Protein AF-A0A0C1NRI8-F1 (afdb_monomer)

Solvent-accessible surface area (backbone atoms only — not comparable to full-atom values): 4999 Å² total; per-residue (Å²): 98,43,70,59,13,49,51,48,20,52,52,23,40,53,51,16,51,50,44,52,50,49,36,69,77,65,33,61,82,73,25,64,84,52,54,47,58,52,48,20,53,47,31,36,51,53,9,53,49,35,34,51,51,11,54,49,49,48,53,51,51,52,52,52,58,61,72,61,70,65,74,94,70,81,87,88,78,81,86,78,82,78,78,77,75,81,83,134

Structure (mmCIF, N/CA/C/O backbone):
data_AF-A0A0C1NRI8-F1
#
_entry.id   AF-A0A0C1NRI8-F1
#
loop_
_atom_site.group_PDB
_atom_site.id
_atom_site.type_symbol
_atom_site.label_atom_id
_atom_site.label_alt_id
_atom_site.label_comp_id
_atom_site.label_asym_id
_atom_site.label_entity_id
_atom_site.label_seq_id
_atom_site.pdbx_PDB_ins_code
_atom_site.Cartn_x
_atom_site.Cartn_y
_atom_site.Cartn_z
_atom_site.occupancy
_atom_site.B_iso_or_equiv
_atom_site.auth_seq_id
_atom_site.auth_comp_id
_atom_site.auth_asym_id
_atom_site.auth_atom_id
_atom_site.pdbx_PDB_model_num
ATOM 1 N N . ILE A 1 1 ? -8.577 3.517 8.579 1.00 75.88 1 ILE A N 1
ATOM 2 C CA . ILE A 1 1 ? -7.570 2.479 8.235 1.00 75.88 1 ILE A CA 1
ATOM 3 C C . ILE A 1 1 ? -7.808 1.964 6.814 1.00 75.88 1 ILE A C 1
ATOM 5 O O . ILE A 1 1 ? -6.894 2.050 6.006 1.00 75.88 1 ILE A O 1
ATOM 9 N N . MET A 1 2 ? -9.044 1.583 6.465 1.00 80.00 2 MET A N 1
ATOM 10 C CA . MET A 1 2 ? -9.439 1.167 5.108 1.00 80.00 2 MET A CA 1
ATOM 11 C C . MET A 1 2 ? -9.035 2.157 3.998 1.00 80.00 2 MET A C 1
ATOM 13 O O . MET A 1 2 ? -8.351 1.767 3.058 1.00 80.00 2 MET A O 1
ATOM 17 N N . TYR A 1 3 ? -9.361 3.450 4.138 1.00 81.31 3 TYR A N 1
ATOM 18 C CA . TYR A 1 3 ? -9.000 4.472 3.140 1.00 81.31 3 TYR A CA 1
ATOM 19 C C . TYR A 1 3 ? -7.486 4.578 2.892 1.00 81.31 3 TYR A C 1
ATOM 21 O O . TYR A 1 3 ? -7.059 4.787 1.760 1.00 81.31 3 TYR A O 1
ATOM 29 N N . GLY A 1 4 ? -6.670 4.374 3.933 1.00 87.19 4 GLY A N 1
ATOM 30 C CA . GLY A 1 4 ? -5.210 4.357 3.810 1.00 87.19 4 GLY A CA 1
ATOM 31 C C . GLY A 1 4 ? -4.702 3.122 3.064 1.00 87.19 4 GLY A C 1
ATOM 32 O O . GLY A 1 4 ? -3.83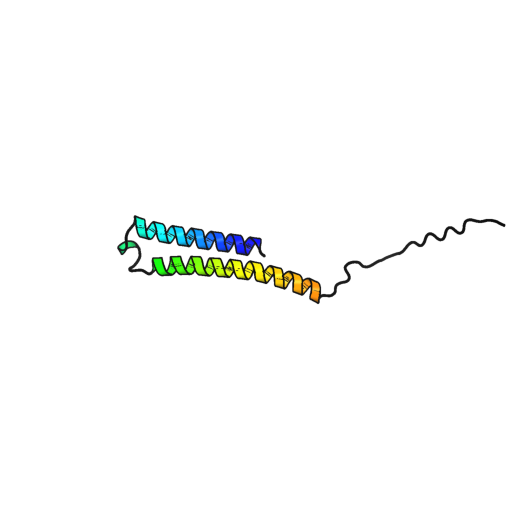8 3.247 2.203 1.00 87.19 4 GLY A O 1
ATOM 33 N N . GLY A 1 5 ? -5.278 1.945 3.336 1.00 86.50 5 GLY A N 1
ATOM 34 C CA . GLY A 1 5 ? -4.950 0.708 2.616 1.00 86.50 5 GLY A CA 1
ATOM 35 C C . GLY A 1 5 ? -5.326 0.763 1.132 1.00 86.50 5 GLY A C 1
ATOM 36 O O . GLY A 1 5 ? -4.531 0.366 0.284 1.00 86.50 5 GLY A O 1
ATOM 37 N N . ILE A 1 6 ? -6.494 1.326 0.803 1.00 87.88 6 ILE A N 1
ATOM 38 C CA . ILE A 1 6 ? -6.941 1.526 -0.587 1.00 87.88 6 ILE A CA 1
ATOM 39 C C . ILE A 1 6 ? -6.009 2.494 -1.323 1.00 87.88 6 ILE A C 1
ATOM 41 O O . ILE A 1 6 ? -5.567 2.188 -2.429 1.00 87.88 6 ILE A O 1
ATOM 45 N N . LEU A 1 7 ? -5.666 3.628 -0.704 1.00 91.31 7 LEU A N 1
ATOM 46 C CA . LEU A 1 7 ? -4.754 4.608 -1.296 1.00 91.31 7 LEU A CA 1
ATOM 47 C C . LEU A 1 7 ? -3.365 4.003 -1.563 1.00 91.31 7 LEU A C 1
ATOM 49 O O . LEU A 1 7 ? -2.828 4.163 -2.658 1.00 91.31 7 LEU A O 1
ATOM 53 N N . MET A 1 8 ? -2.807 3.259 -0.602 1.00 86.56 8 MET A N 1
ATOM 54 C CA . MET A 1 8 ? -1.507 2.592 -0.760 1.00 86.56 8 MET A CA 1
ATOM 55 C C . MET A 1 8 ? -1.537 1.488 -1.822 1.00 86.56 8 MET A C 1
ATOM 57 O O . MET A 1 8 ? -0.602 1.378 -2.616 1.00 86.56 8 MET A O 1
ATOM 61 N N . SER A 1 9 ? -2.621 0.709 -1.896 1.00 87.50 9 SER A N 1
ATOM 62 C CA . SER A 1 9 ? -2.800 -0.290 -2.953 1.00 87.50 9 SER A CA 1
ATOM 63 C C . SER A 1 9 ? -2.867 0.350 -4.338 1.00 87.50 9 SER A C 1
ATOM 65 O O . SER A 1 9 ? -2.253 -0.154 -5.276 1.00 87.50 9 SER A O 1
ATOM 67 N N . PHE A 1 10 ? -3.595 1.462 -4.471 1.00 91.06 10 PHE A N 1
ATOM 68 C CA . PHE A 1 10 ? -3.719 2.186 -5.732 1.00 91.06 10 PHE A CA 1
ATOM 69 C C . PHE A 1 10 ? -2.367 2.746 -6.195 1.00 91.06 10 PHE A C 1
ATOM 71 O O . PHE A 1 10 ? -1.971 2.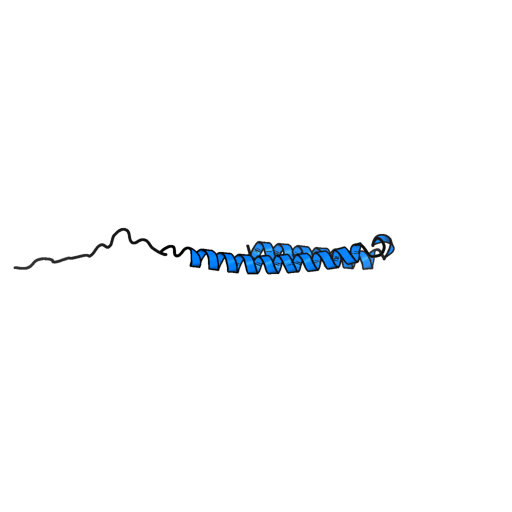536 -7.340 1.00 91.06 10 PHE A O 1
ATOM 78 N N . LEU A 1 11 ? -1.613 3.371 -5.285 1.00 90.31 11 LEU A N 1
ATOM 79 C CA . LEU A 1 11 ? -0.267 3.879 -5.567 1.00 90.31 11 LEU A CA 1
ATOM 80 C C . LEU A 1 11 ? 0.699 2.761 -5.990 1.00 90.31 11 LEU A C 1
ATOM 82 O O . LEU A 1 11 ? 1.432 2.932 -6.964 1.00 90.31 11 LEU A O 1
ATOM 86 N N . GLY A 1 12 ? 0.673 1.607 -5.312 1.00 87.38 12 GLY A N 1
ATOM 87 C CA . GLY A 1 12 ? 1.514 0.454 -5.653 1.00 87.38 12 GLY A CA 1
ATOM 88 C C . GLY A 1 12 ? 1.228 -0.105 -7.050 1.00 87.38 12 GLY A C 1
ATOM 89 O O . GLY A 1 12 ? 2.156 -0.364 -7.817 1.00 87.38 12 GLY A O 1
ATOM 90 N N . VAL A 1 13 ? -0.051 -0.219 -7.423 1.00 87.94 13 VAL A N 1
ATOM 91 C CA . VAL A 1 13 ? -0.458 -0.666 -8.765 1.00 87.94 13 VAL A CA 1
ATOM 92 C C . VAL A 1 13 ? -0.071 0.358 -9.834 1.00 87.94 13 VAL A C 1
ATOM 94 O O . VAL A 1 13 ? 0.525 -0.020 -10.842 1.00 87.94 13 VAL A O 1
ATOM 97 N N . CYS A 1 14 ? -0.334 1.651 -9.615 1.00 91.75 14 CYS A N 1
ATOM 98 C CA . CYS A 1 14 ? 0.079 2.707 -10.544 1.00 91.75 14 CYS A CA 1
ATOM 99 C C . CYS A 1 14 ? 1.596 2.713 -10.768 1.00 91.75 14 CYS A C 1
ATOM 101 O O . CYS A 1 14 ? 2.047 2.822 -11.909 1.00 91.75 14 CYS A O 1
ATOM 103 N N . PHE A 1 15 ? 2.385 2.550 -9.705 1.00 86.31 15 PHE A N 1
ATOM 104 C CA . PHE A 1 15 ? 3.840 2.511 -9.805 1.00 86.31 15 PHE A CA 1
ATOM 105 C C . PHE A 1 15 ? 4.338 1.253 -10.533 1.00 86.31 15 PHE A C 1
ATOM 107 O O . PHE A 1 15 ? 5.213 1.345 -11.393 1.00 86.31 15 PHE A O 1
ATOM 114 N N . GLY A 1 16 ? 3.735 0.088 -10.271 1.00 84.56 16 GLY A N 1
ATOM 115 C CA . GLY A 1 16 ? 4.026 -1.148 -11.002 1.00 84.56 16 GLY A CA 1
ATOM 116 C C . GLY A 1 16 ? 3.721 -1.045 -12.503 1.00 84.56 16 GLY A C 1
ATOM 117 O O . GLY A 1 16 ? 4.537 -1.458 -13.327 1.00 84.56 16 GLY A O 1
ATOM 118 N N . ILE A 1 17 ? 2.591 -0.429 -12.872 1.00 85.69 17 ILE A N 1
ATOM 119 C CA . ILE A 1 17 ? 2.231 -0.161 -14.275 1.00 85.69 17 ILE A CA 1
ATOM 120 C C . ILE A 1 17 ? 3.225 0.816 -14.907 1.00 85.69 17 ILE A C 1
ATOM 122 O O . ILE A 1 17 ? 3.695 0.572 -16.017 1.00 85.69 17 ILE A O 1
ATOM 126 N N . PHE A 1 18 ? 3.593 1.888 -14.204 1.00 86.44 18 PHE A N 1
ATOM 127 C CA . PHE A 1 18 ? 4.590 2.846 -14.678 1.00 86.44 18 PHE A CA 1
ATOM 128 C C . PHE A 1 18 ? 5.931 2.163 -14.992 1.00 86.44 18 PHE A C 1
ATOM 130 O O . PHE A 1 18 ? 6.478 2.351 -16.077 1.00 86.44 18 PHE A O 1
ATOM 137 N N . LEU A 1 19 ? 6.418 1.303 -14.094 1.00 81.62 19 LEU A N 1
ATOM 138 C CA . LEU A 1 19 ? 7.627 0.497 -14.294 1.00 81.62 19 LEU A CA 1
ATOM 139 C C . LEU A 1 19 ? 7.512 -0.455 -15.496 1.00 81.62 19 LEU A C 1
ATOM 141 O O . LEU A 1 19 ? 8.465 -0.603 -16.265 1.00 81.62 19 LEU A O 1
ATOM 145 N N . ALA A 1 20 ? 6.349 -1.082 -15.688 1.00 81.50 20 ALA A N 1
ATOM 146 C CA . ALA A 1 20 ? 6.098 -1.969 -16.822 1.00 81.50 20 ALA A CA 1
ATOM 147 C C . ALA A 1 20 ? 6.092 -1.212 -18.163 1.00 81.50 20 ALA A C 1
ATOM 149 O O . ALA A 1 20 ? 6.712 -1.661 -19.128 1.00 81.50 20 ALA A O 1
ATOM 150 N N . VAL A 1 21 ? 5.452 -0.041 -18.217 1.00 84.19 21 VAL A N 1
ATOM 151 C CA . VAL A 1 21 ? 5.427 0.819 -19.411 1.00 84.19 21 VAL A CA 1
ATOM 152 C C . VAL A 1 21 ? 6.817 1.383 -19.704 1.00 84.19 21 VAL A C 1
ATOM 154 O O . VAL A 1 21 ? 7.264 1.335 -20.849 1.00 84.19 21 VAL A O 1
ATOM 157 N N . ALA A 1 22 ? 7.542 1.841 -18.680 1.00 79.50 22 ALA A N 1
ATO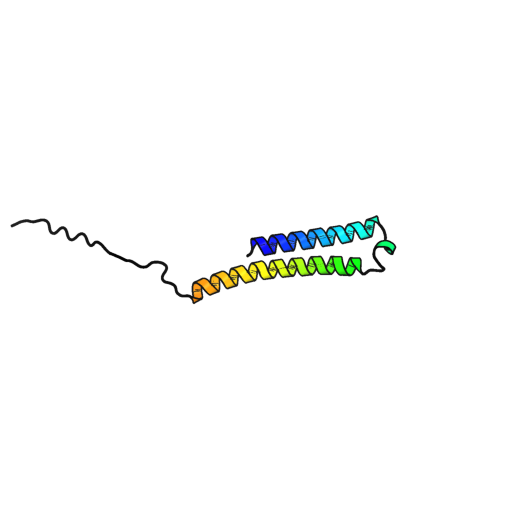M 158 C CA . ALA A 1 22 ? 8.911 2.330 -18.826 1.00 79.50 22 ALA A CA 1
ATOM 159 C C . ALA A 1 2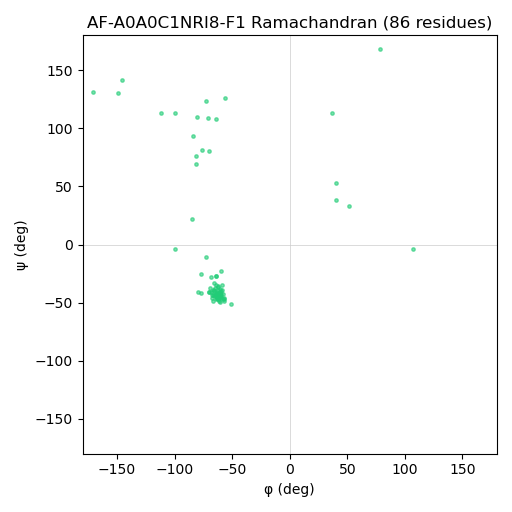2 ? 9.843 1.247 -19.395 1.00 79.50 22 ALA A C 1
ATOM 161 O O . ALA A 1 22 ? 10.653 1.532 -20.277 1.00 79.50 22 ALA A O 1
ATOM 162 N N . ARG A 1 23 ? 9.681 -0.017 -18.976 1.00 75.94 23 ARG A N 1
ATOM 163 C CA . ARG A 1 23 ? 10.409 -1.148 -19.572 1.00 75.94 23 ARG A CA 1
ATOM 164 C C . ARG A 1 23 ? 10.115 -1.316 -21.064 1.00 75.94 23 ARG A C 1
ATOM 166 O O . ARG A 1 23 ? 11.041 -1.588 -21.825 1.00 75.94 23 ARG A O 1
ATOM 173 N N . LEU A 1 24 ? 8.851 -1.210 -21.474 1.00 77.00 24 LEU A N 1
ATOM 174 C CA . LEU A 1 24 ? 8.458 -1.376 -22.878 1.00 77.00 24 LEU A CA 1
ATOM 175 C C . LEU A 1 24 ? 8.956 -0.215 -23.751 1.00 77.00 24 LEU A C 1
ATOM 177 O O . LEU A 1 24 ? 9.381 -0.452 -24.877 1.00 77.00 24 LEU A O 1
ATOM 181 N N . ALA A 1 25 ? 8.951 1.014 -23.226 1.00 80.62 25 ALA A N 1
ATOM 182 C CA . ALA A 1 25 ? 9.364 2.210 -23.960 1.00 80.62 25 ALA A CA 1
ATOM 183 C C . ALA A 1 25 ? 10.893 2.363 -24.090 1.00 80.62 25 ALA A C 1
ATOM 185 O O . ALA A 1 25 ? 11.377 2.726 -25.159 1.00 80.62 25 ALA A O 1
ATOM 186 N N . TYR A 1 26 ? 11.662 2.079 -23.030 1.00 74.56 26 TYR A N 1
ATOM 187 C CA . TYR A 1 26 ? 13.122 2.290 -23.003 1.00 74.56 26 TYR A CA 1
ATOM 188 C C . TYR A 1 26 ? 13.951 1.014 -23.252 1.00 74.56 26 TYR A C 1
ATOM 190 O O . TYR A 1 26 ? 15.176 1.077 -23.377 1.00 74.56 26 TYR A O 1
ATOM 198 N N . GLY A 1 27 ? 13.299 -0.146 -23.378 1.00 66.25 27 GLY A N 1
ATOM 199 C CA . GLY A 1 27 ? 13.933 -1.420 -23.723 1.00 66.25 27 GLY A CA 1
ATOM 200 C C . GLY A 1 27 ? 14.675 -2.112 -22.568 1.00 66.25 27 GLY A C 1
ATOM 201 O O . GLY A 1 27 ? 14.923 -1.553 -21.500 1.00 66.25 27 GLY A O 1
ATOM 202 N N . ALA A 1 28 ? 15.056 -3.376 -22.789 1.00 63.00 28 ALA A N 1
ATOM 203 C CA . ALA A 1 28 ? 15.585 -4.267 -21.746 1.00 63.00 28 ALA A CA 1
ATOM 204 C C . ALA A 1 28 ? 16.925 -3.815 -21.127 1.00 63.00 28 ALA A C 1
ATOM 206 O O . ALA A 1 28 ? 17.170 -4.091 -19.957 1.00 63.00 28 ALA A O 1
ATOM 207 N N . ARG A 1 29 ? 17.755 -3.069 -21.875 1.00 60.38 29 ARG A N 1
ATOM 208 C CA . ARG A 1 29 ? 19.047 -2.539 -21.392 1.00 60.38 29 ARG A CA 1
ATOM 209 C C . ARG A 1 29 ? 18.883 -1.504 -20.278 1.00 60.38 29 ARG A C 1
ATOM 211 O O . ARG A 1 29 ? 19.714 -1.427 -19.384 1.00 60.38 29 ARG A O 1
ATOM 218 N N . TRP A 1 30 ? 17.799 -0.730 -20.324 1.00 61.62 30 TRP A N 1
ATOM 219 C CA . TRP A 1 30 ? 17.436 0.216 -19.268 1.00 61.62 30 TRP A CA 1
ATOM 220 C C . TRP A 1 30 ? 16.826 -0.500 -18.056 1.00 61.62 30 TRP A C 1
ATOM 222 O O . TRP A 1 30 ? 16.932 -0.038 -16.925 1.00 61.62 30 TRP A O 1
ATOM 232 N N . ALA A 1 31 ? 16.233 -1.674 -18.284 1.00 60.72 31 ALA A N 1
ATOM 233 C CA . ALA A 1 31 ? 15.567 -2.480 -17.272 1.00 60.72 31 ALA A CA 1
ATOM 234 C C . ALA A 1 31 ? 16.513 -3.402 -16.469 1.00 60.72 31 ALA A C 1
ATOM 236 O O . ALA A 1 31 ? 16.020 -4.365 -15.868 1.00 60.72 31 ALA A O 1
ATOM 237 N N . ALA A 1 32 ? 17.817 -3.087 -16.421 1.00 67.12 32 ALA A N 1
ATOM 238 C CA . ALA A 1 32 ? 18.841 -3.777 -15.626 1.00 67.12 32 ALA A CA 1
AT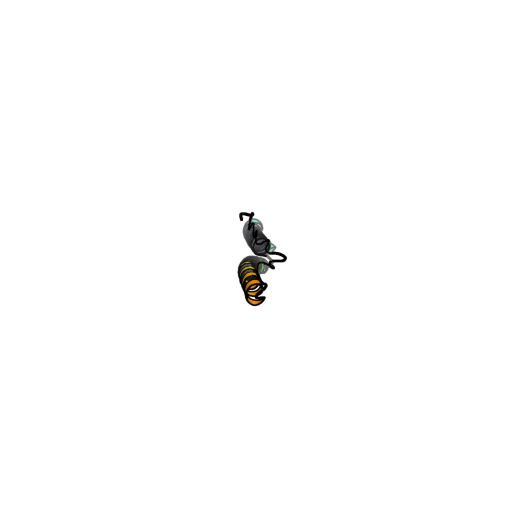OM 239 C C . ALA A 1 32 ? 18.661 -5.308 -15.635 1.00 67.12 32 ALA A C 1
ATOM 241 O O . ALA A 1 32 ? 18.482 -5.929 -14.589 1.00 67.12 32 ALA A O 1
ATOM 242 N N . ASP A 1 33 ? 18.565 -5.885 -16.838 1.00 71.19 33 ASP A N 1
ATOM 243 C CA . ASP A 1 33 ? 18.424 -7.328 -17.080 1.00 71.19 33 ASP A CA 1
ATOM 244 C C . ASP A 1 33 ? 17.298 -8.033 -16.296 1.00 71.19 33 ASP A C 1
ATOM 246 O O . ASP A 1 33 ? 17.384 -9.209 -15.957 1.00 71.19 33 ASP A O 1
ATOM 250 N N . GLY A 1 34 ? 16.184 -7.339 -16.035 1.00 68.81 34 GLY A N 1
ATOM 251 C CA . GLY A 1 34 ? 14.987 -7.950 -15.443 1.00 68.81 34 GLY A CA 1
ATOM 252 C C . GLY A 1 34 ? 14.712 -7.583 -13.986 1.00 68.81 34 GLY A C 1
ATOM 253 O O . GLY A 1 34 ? 13.639 -7.915 -13.472 1.00 68.81 34 GLY A O 1
ATOM 254 N N . ILE A 1 35 ? 15.590 -6.817 -13.342 1.00 77.62 35 ILE A N 1
ATOM 255 C CA . ILE A 1 35 ? 15.383 -6.333 -11.970 1.00 77.62 35 ILE A CA 1
ATOM 256 C C . ILE A 1 35 ? 14.126 -5.450 -11.881 1.00 77.62 35 ILE A C 1
ATOM 258 O O . ILE A 1 35 ? 13.302 -5.618 -10.983 1.00 77.62 35 ILE A O 1
ATOM 262 N N . PHE A 1 36 ? 13.895 -4.573 -12.862 1.00 78.00 36 PHE A N 1
ATOM 263 C CA . PHE A 1 36 ? 12.718 -3.694 -12.858 1.00 78.00 36 PHE A CA 1
ATOM 264 C C . PHE A 1 36 ? 11.389 -4.435 -13.067 1.00 78.00 36 PHE A C 1
ATOM 266 O O . PHE A 1 36 ? 10.366 -4.002 -12.543 1.00 78.00 36 PHE A O 1
ATOM 273 N N . THR A 1 37 ? 11.380 -5.577 -13.769 1.00 78.62 37 THR A N 1
ATOM 274 C CA . THR A 1 37 ? 10.184 -6.446 -13.817 1.00 78.62 37 THR A CA 1
ATOM 275 C C . THR A 1 37 ? 9.881 -7.056 -12.462 1.00 78.62 37 THR A C 1
ATOM 277 O O . THR A 1 37 ? 8.717 -7.143 -12.083 1.00 78.62 37 THR A O 1
ATOM 280 N N . LEU A 1 38 ? 10.923 -7.446 -11.727 1.00 84.44 38 LEU A N 1
ATOM 281 C CA . LEU A 1 38 ? 10.777 -8.010 -10.394 1.00 84.44 38 LEU A CA 1
ATOM 282 C C . LEU A 1 38 ? 10.188 -6.968 -9.437 1.00 84.44 38 LEU A C 1
ATOM 284 O O . LEU A 1 38 ? 9.239 -7.265 -8.719 1.00 84.44 38 LEU A O 1
ATOM 288 N N . PHE A 1 39 ? 10.669 -5.722 -9.514 1.00 83.19 39 PHE A N 1
ATOM 289 C CA . PHE A 1 39 ? 10.085 -4.603 -8.776 1.00 83.19 39 PHE A CA 1
ATOM 290 C C . PHE A 1 39 ? 8.643 -4.311 -9.186 1.00 83.19 39 PHE A C 1
ATOM 292 O O . PHE A 1 39 ? 7.812 -4.114 -8.307 1.00 83.19 39 PHE A O 1
ATOM 299 N N . ALA A 1 40 ? 8.309 -4.324 -10.479 1.00 83.69 40 ALA A N 1
ATOM 300 C CA . ALA A 1 40 ? 6.934 -4.098 -10.927 1.00 83.69 40 ALA A CA 1
ATOM 301 C C . ALA A 1 40 ? 5.959 -5.118 -10.309 1.00 83.69 40 ALA A C 1
ATOM 303 O O . ALA A 1 40 ? 4.929 -4.733 -9.756 1.00 83.69 40 ALA A O 1
ATOM 304 N N . VAL A 1 41 ? 6.318 -6.407 -10.331 1.00 86.31 41 VAL A N 1
ATOM 305 C CA . VAL A 1 41 ? 5.530 -7.474 -9.692 1.00 86.31 41 VAL A CA 1
ATOM 306 C C . VAL A 1 41 ? 5.481 -7.286 -8.174 1.00 86.31 41 VAL A C 1
ATOM 308 O O . VAL A 1 41 ? 4.411 -7.397 -7.578 1.00 86.31 41 VAL A O 1
ATOM 311 N N . LEU A 1 42 ? 6.612 -6.950 -7.550 1.00 90.25 42 LEU A N 1
ATOM 312 C CA . LEU A 1 42 ? 6.706 -6.723 -6.110 1.00 90.25 42 LEU A CA 1
ATOM 313 C C . LEU A 1 42 ? 5.799 -5.573 -5.658 1.00 90.25 42 LEU A C 1
ATOM 315 O O . LEU A 1 42 ? 5.067 -5.735 -4.690 1.00 90.25 42 LEU A O 1
ATOM 319 N N . PHE A 1 43 ? 5.781 -4.443 -6.367 1.00 87.50 43 PHE A N 1
ATOM 320 C CA . PHE A 1 43 ? 4.926 -3.300 -6.029 1.00 87.50 43 PHE A CA 1
ATOM 321 C C . PHE A 1 43 ? 3.435 -3.614 -6.165 1.00 87.50 43 PHE A C 1
ATOM 323 O O . PHE A 1 43 ? 2.647 -3.200 -5.314 1.00 87.50 43 PHE A O 1
ATOM 330 N N . VAL A 1 44 ? 3.047 -4.396 -7.176 1.00 85.44 44 VAL A N 1
ATOM 331 C CA . VAL A 1 44 ? 1.667 -4.889 -7.305 1.00 85.44 44 VAL A CA 1
ATOM 332 C C . VAL A 1 44 ? 1.309 -5.803 -6.129 1.00 85.44 44 VAL A C 1
ATOM 334 O O . VAL A 1 44 ? 0.242 -5.655 -5.532 1.00 85.44 44 VAL A O 1
ATOM 337 N N . PHE A 1 45 ? 2.213 -6.709 -5.749 1.00 91.19 45 PHE A N 1
ATOM 338 C CA . PHE A 1 45 ? 1.997 -7.641 -4.641 1.00 91.19 45 PHE A CA 1
ATOM 339 C C . PHE A 1 45 ? 1.905 -6.926 -3.285 1.00 91.19 45 PHE A C 1
ATOM 341 O O . PHE A 1 45 ? 1.000 -7.189 -2.495 1.00 91.19 45 PHE A O 1
ATOM 348 N N . VAL A 1 46 ? 2.794 -5.962 -3.040 1.00 91.88 46 VAL A N 1
ATOM 349 C CA . VAL A 1 46 ? 2.783 -5.106 -1.846 1.00 91.88 46 VAL A CA 1
ATOM 350 C C . VAL A 1 46 ? 1.510 -4.260 -1.796 1.00 91.88 46 VAL A C 1
ATOM 352 O O . VAL A 1 46 ? 0.896 -4.141 -0.737 1.00 91.88 46 VAL A O 1
ATOM 355 N N . GLY A 1 47 ? 1.055 -3.726 -2.934 1.00 88.88 47 GLY A N 1
ATOM 356 C CA . GLY A 1 47 ? -0.222 -3.018 -3.020 1.00 88.88 47 GLY A CA 1
ATOM 357 C C . GLY A 1 47 ? -1.396 -3.894 -2.571 1.00 88.88 47 GLY A C 1
ATOM 358 O O . GLY A 1 47 ? -2.169 -3.499 -1.697 1.00 88.88 47 GLY A O 1
ATOM 359 N N . MET A 1 48 ? -1.470 -5.126 -3.083 1.00 89.50 48 MET A N 1
ATOM 360 C CA . MET A 1 48 ? -2.487 -6.105 -2.685 1.00 89.50 48 MET A CA 1
ATOM 361 C C . MET A 1 48 ? -2.417 -6.460 -1.188 1.00 89.50 48 MET A C 1
ATOM 363 O O . MET A 1 48 ? -3.455 -6.584 -0.536 1.00 89.50 48 MET A O 1
ATOM 367 N N . GLN A 1 49 ? -1.218 -6.575 -0.610 1.00 92.00 49 GLN A N 1
ATOM 368 C CA . GLN A 1 49 ? -1.047 -6.800 0.830 1.00 92.00 49 GLN A CA 1
ATOM 369 C C . GLN A 1 49 ? -1.561 -5.623 1.667 1.00 92.00 49 GLN A C 1
ATOM 371 O O . GLN A 1 49 ? -2.256 -5.840 2.660 1.00 92.00 49 GLN A O 1
ATOM 376 N N . PHE A 1 50 ? -1.285 -4.378 1.267 1.00 89.62 50 PHE A N 1
ATOM 377 C CA . PHE A 1 50 ? -1.814 -3.199 1.960 1.00 89.62 50 PHE A CA 1
ATOM 378 C C . PHE A 1 50 ? -3.338 -3.102 1.879 1.00 89.62 50 PHE A C 1
ATOM 380 O O . PHE A 1 50 ? -3.974 -2.700 2.857 1.00 89.62 50 PHE A O 1
ATOM 387 N N . PHE A 1 51 ? -3.934 -3.519 0.761 1.00 88.81 51 PHE A N 1
ATOM 388 C CA . PHE A 1 51 ? -5.384 -3.649 0.655 1.00 88.81 51 PHE A CA 1
ATOM 389 C C . PHE A 1 51 ? -5.932 -4.659 1.675 1.00 88.81 51 PHE A C 1
ATOM 391 O O . PHE A 1 51 ? -6.829 -4.325 2.452 1.00 88.81 51 PHE A O 1
ATOM 398 N N . ALA A 1 52 ? -5.342 -5.857 1.742 1.00 92.31 52 ALA A N 1
ATOM 399 C CA . ALA A 1 52 ? -5.737 -6.889 2.700 1.00 92.31 52 ALA A CA 1
ATOM 400 C C . ALA A 1 52 ? -5.590 -6.418 4.160 1.00 92.31 52 ALA A C 1
ATOM 402 O O . ALA A 1 52 ? -6.509 -6.589 4.961 1.00 92.31 52 ALA A O 1
ATOM 403 N N . LEU A 1 53 ? -4.480 -5.753 4.498 1.00 91.69 53 LEU A N 1
ATOM 404 C CA . LEU A 1 53 ? -4.262 -5.160 5.823 1.00 91.69 53 LEU A CA 1
ATOM 405 C C . LEU A 1 53 ? -5.287 -4.067 6.149 1.00 91.69 53 LEU A C 1
ATOM 407 O O . LEU A 1 53 ? -5.732 -3.969 7.291 1.00 91.69 53 LEU A O 1
ATOM 411 N N . GLY A 1 54 ? -5.695 -3.268 5.160 1.00 90.31 54 GLY A N 1
ATOM 412 C CA . GLY A 1 54 ? -6.740 -2.258 5.317 1.00 90.31 54 GLY A CA 1
ATOM 413 C C . GLY A 1 54 ? -8.079 -2.863 5.741 1.00 90.31 54 GLY A C 1
ATOM 414 O O . GLY A 1 54 ? -8.698 -2.366 6.684 1.00 90.31 54 GLY A O 1
ATOM 415 N N . VAL A 1 55 ? -8.486 -3.957 5.088 1.00 91.69 55 VAL A N 1
ATOM 416 C CA . VAL A 1 55 ? -9.717 -4.700 5.412 1.00 91.69 55 VAL A CA 1
ATOM 417 C C . VAL A 1 55 ? -9.607 -5.366 6.785 1.00 91.69 55 VAL A C 1
ATOM 419 O O . VAL A 1 55 ? -10.490 -5.199 7.626 1.00 91.69 55 VAL A O 1
ATOM 422 N N . ILE A 1 56 ? -8.501 -6.069 7.050 1.00 94.69 56 ILE A N 1
ATOM 423 C CA . ILE A 1 56 ? -8.262 -6.737 8.338 1.00 94.69 56 ILE A CA 1
ATOM 424 C C . ILE A 1 56 ? -8.272 -5.720 9.486 1.00 94.69 56 ILE A C 1
ATOM 426 O O . ILE A 1 56 ? -8.886 -5.971 10.519 1.00 94.69 56 ILE A O 1
ATOM 430 N N . GLY A 1 57 ? -7.652 -4.551 9.310 1.00 91.50 57 GLY A N 1
ATOM 431 C CA . GLY A 1 57 ? -7.617 -3.502 10.328 1.00 91.50 57 GLY A CA 1
ATOM 432 C C . GLY A 1 57 ? -9.002 -2.962 10.692 1.00 91.50 57 GLY A C 1
ATOM 433 O O . GLY A 1 57 ? -9.261 -2.666 11.857 1.00 91.50 57 GLY A O 1
ATOM 434 N N . GLU A 1 58 ? -9.919 -2.869 9.728 1.00 89.94 58 GLU A N 1
ATOM 435 C CA . GLU A 1 58 ? -11.307 -2.477 9.992 1.00 89.94 58 GLU A CA 1
ATOM 436 C C . GLU A 1 58 ? -12.082 -3.567 10.744 1.00 89.94 58 GLU A C 1
ATOM 438 O O . GLU A 1 58 ? -12.809 -3.273 11.695 1.00 89.94 58 GLU A O 1
ATOM 443 N N . TYR A 1 59 ? -11.878 -4.832 10.368 1.00 91.44 59 TYR A N 1
ATOM 444 C CA . TYR A 1 59 ? -12.451 -5.974 11.079 1.00 91.44 59 TYR A CA 1
ATOM 445 C C . TYR A 1 59 ? -11.958 -6.055 12.525 1.00 91.44 59 TYR A C 1
ATOM 447 O O . TYR A 1 59 ? -12.771 -6.152 13.441 1.00 91.44 59 TYR A O 1
ATOM 455 N N . ILE A 1 60 ? -10.646 -5.950 12.748 1.00 92.06 60 ILE A N 1
ATOM 456 C CA . ILE A 1 60 ? -10.061 -5.945 14.094 1.00 92.06 60 ILE A CA 1
ATOM 457 C C . ILE A 1 60 ? -10.561 -4.742 14.894 1.00 92.06 60 ILE A C 1
ATOM 459 O O . ILE A 1 60 ? -10.877 -4.891 16.071 1.00 92.06 60 ILE A O 1
ATOM 463 N N . GLY A 1 61 ? -10.693 -3.569 14.269 1.00 89.44 61 GLY A N 1
ATOM 464 C CA . GLY A 1 61 ? -11.263 -2.387 14.914 1.00 89.44 61 GLY A CA 1
ATOM 465 C C . GLY A 1 61 ? -12.676 -2.641 15.444 1.00 89.44 61 GLY A C 1
ATOM 466 O O . GLY A 1 61 ? -12.955 -2.340 16.603 1.00 89.44 61 GLY A O 1
ATOM 467 N N . ARG A 1 62 ? -13.543 -3.265 14.635 1.00 88.62 62 ARG A N 1
ATOM 468 C CA . ARG A 1 62 ? -14.891 -3.668 15.068 1.00 88.62 62 ARG A CA 1
ATOM 469 C C . ARG A 1 62 ? -14.856 -4.690 16.202 1.00 88.62 62 ARG A C 1
ATOM 471 O O . ARG A 1 62 ? -15.531 -4.495 17.207 1.00 88.62 62 ARG A O 1
ATOM 478 N N . ILE A 1 63 ? -14.031 -5.731 16.077 1.00 90.69 63 ILE A N 1
ATOM 479 C CA . ILE A 1 63 ? -13.883 -6.764 17.115 1.00 90.69 63 ILE A CA 1
ATOM 480 C C . ILE A 1 63 ? -13.402 -6.147 18.432 1.00 90.69 63 ILE A C 1
ATOM 482 O O . ILE A 1 63 ? -13.884 -6.514 19.496 1.00 90.69 63 ILE A O 1
ATOM 486 N N . TYR A 1 64 ? -12.473 -5.192 18.382 1.00 88.88 64 TYR A N 1
ATOM 487 C CA . TYR A 1 64 ? -11.956 -4.521 19.571 1.00 88.88 64 TYR A CA 1
ATOM 488 C C . TYR A 1 64 ? -13.027 -3.686 20.284 1.00 88.88 64 TYR A C 1
ATOM 490 O O . TYR A 1 64 ? -13.091 -3.686 21.515 1.00 88.88 64 TYR A O 1
ATOM 498 N N . VAL A 1 65 ? -13.875 -2.986 19.523 1.00 86.56 65 VAL A N 1
ATOM 499 C CA . VAL A 1 65 ? -15.009 -2.232 20.079 1.00 86.56 65 VAL A CA 1
ATOM 500 C C . VAL A 1 65 ? -15.998 -3.181 20.758 1.00 86.56 65 VAL A C 1
ATOM 502 O O . VAL A 1 65 ? -16.355 -2.941 21.911 1.00 86.56 65 VAL A O 1
ATOM 505 N N . GLU A 1 66 ? -16.342 -4.289 20.101 1.00 85.56 66 GLU A N 1
ATOM 506 C CA . GLU A 1 66 ? -17.239 -5.321 20.637 1.00 85.56 66 GLU A CA 1
ATOM 507 C C . GLU A 1 66 ? -16.668 -5.974 21.911 1.00 85.56 66 GLU A C 1
ATOM 509 O O . GLU A 1 66 ? -17.325 -6.072 22.948 1.00 85.56 66 GLU A O 1
ATOM 514 N N . ALA A 1 67 ? -15.387 -6.351 21.882 1.00 86.88 67 ALA A N 1
ATOM 515 C CA . ALA A 1 67 ? -14.708 -7.008 22.996 1.00 86.88 67 ALA A CA 1
ATOM 516 C C . ALA A 1 67 ? -14.606 -6.123 24.247 1.00 86.88 67 ALA A C 1
ATOM 518 O O . ALA A 1 67 ? -14.558 -6.639 25.365 1.00 86.88 67 ALA A O 1
ATOM 519 N N . ARG A 1 68 ? -14.588 -4.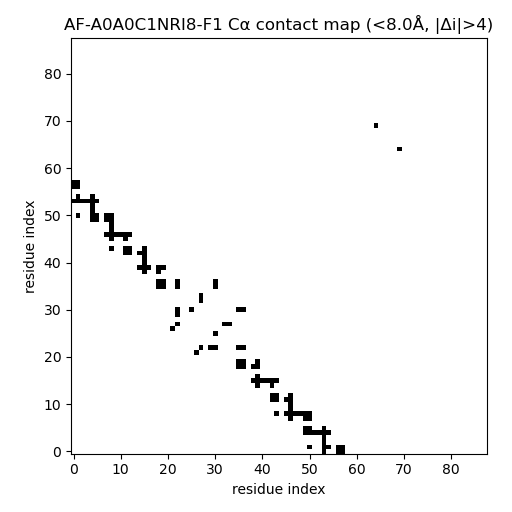790 24.091 1.00 83.31 68 ARG A N 1
ATOM 520 C CA . ARG A 1 68 ? -14.508 -3.865 25.231 1.00 83.31 68 ARG A CA 1
ATOM 521 C C . ARG A 1 68 ? -15.795 -3.762 26.044 1.00 83.31 68 ARG A C 1
ATOM 523 O O . ARG A 1 68 ? -15.715 -3.155 27.112 1.00 83.31 68 ARG A O 1
ATOM 530 N N . LYS A 1 69 ? -16.934 -4.312 25.587 1.00 69.69 69 LYS A N 1
ATOM 531 C CA . LYS A 1 69 ? -18.236 -4.294 26.294 1.00 69.69 69 LYS A CA 1
ATOM 532 C C . LYS A 1 69 ? -18.533 -2.950 26.980 1.00 69.69 69 LYS A C 1
ATOM 534 O O . LYS A 1 69 ? -19.018 -2.914 28.112 1.00 69.69 69 LYS A O 1
ATOM 539 N N . ARG A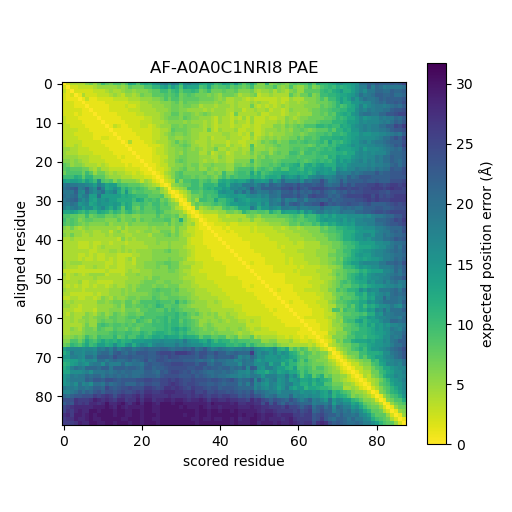 1 70 ? -18.170 -1.828 26.346 1.00 72.00 70 ARG A N 1
ATOM 540 C CA . ARG A 1 70 ? -18.454 -0.515 26.931 1.00 72.00 70 ARG A CA 1
ATOM 541 C C . ARG A 1 70 ? -19.955 -0.280 26.792 1.00 72.00 70 ARG A C 1
ATOM 543 O O . ARG A 1 70 ? -20.436 -0.367 25.666 1.00 72.00 70 ARG A O 1
ATOM 550 N N . PRO A 1 71 ? -20.687 -0.015 27.888 1.00 73.50 71 PRO A N 1
ATOM 551 C CA . PRO A 1 71 ? -22.104 0.300 27.786 1.00 73.50 71 PRO A CA 1
ATOM 552 C C . PRO A 1 71 ? -22.263 1.505 26.852 1.00 73.50 71 PRO A C 1
ATOM 554 O O . PRO A 1 71 ? -21.590 2.518 27.047 1.00 73.50 71 PRO A O 1
ATOM 557 N N . GLU A 1 72 ? -23.104 1.372 25.821 1.00 71.19 72 GLU A N 1
ATOM 558 C CA . GLU A 1 72 ? -23.329 2.429 24.818 1.00 71.19 72 GLU A CA 1
ATOM 559 C C . GLU A 1 72 ? -23.865 3.720 25.444 1.00 71.19 72 GLU A C 1
ATOM 561 O O . GLU A 1 72 ? -23.692 4.803 24.891 1.00 71.19 72 GLU A O 1
ATOM 566 N N . TYR A 1 73 ? -24.484 3.618 26.619 1.00 74.31 73 TYR A N 1
ATOM 567 C CA . TYR A 1 73 ? -25.045 4.742 27.341 1.00 74.31 73 TYR A CA 1
ATOM 568 C C . TYR A 1 73 ? -24.907 4.548 28.853 1.00 74.31 73 TYR A C 1
ATOM 570 O O . TYR A 1 73 ? -25.076 3.453 29.390 1.00 74.31 73 TYR A O 1
ATOM 578 N N . VAL A 1 74 ? -24.621 5.646 29.549 1.00 79.25 74 VAL A N 1
ATOM 579 C CA . VAL A 1 74 ? -24.695 5.743 31.009 1.00 79.25 74 VAL A CA 1
ATOM 580 C C . VAL A 1 74 ? -25.845 6.692 31.316 1.00 79.25 74 VAL A C 1
ATOM 582 O O . VAL A 1 74 ? -25.793 7.867 30.960 1.00 79.25 74 VAL A O 1
ATOM 585 N N . ILE A 1 75 ? -26.915 6.177 31.920 1.00 82.06 75 ILE A N 1
ATOM 586 C CA . ILE A 1 75 ? -28.074 6.991 32.299 1.00 82.06 75 ILE A CA 1
ATOM 587 C C . ILE A 1 75 ? -27.733 7.695 33.611 1.00 82.06 75 ILE A C 1
ATOM 589 O O . ILE A 1 75 ? -27.640 7.048 34.650 1.00 82.06 75 ILE A O 1
ATOM 593 N N . GLU A 1 76 ? -27.535 9.012 33.563 1.00 80.62 76 GLU A N 1
ATOM 594 C CA . GLU A 1 76 ? -27.153 9.790 34.747 1.00 80.62 76 GLU A CA 1
ATOM 595 C C . GLU A 1 76 ? -28.357 10.104 35.652 1.00 80.62 76 GLU A C 1
ATOM 597 O O . GLU A 1 76 ? -28.262 9.990 36.872 1.00 80.62 76 GLU A O 1
ATOM 602 N N . LYS A 1 77 ? -29.517 10.449 35.074 1.00 79.81 77 LYS A N 1
ATOM 603 C CA . LYS A 1 77 ? -30.762 10.702 35.819 1.00 79.81 77 LYS A CA 1
ATOM 604 C C . LYS A 1 77 ? -32.002 10.345 35.010 1.00 79.81 77 LYS A C 1
ATOM 606 O O . LYS A 1 77 ? -32.190 10.834 33.900 1.00 79.81 77 LYS A O 1
ATOM 611 N N . VAL A 1 78 ? -32.903 9.583 35.627 1.00 82.56 78 VAL A N 1
ATOM 612 C CA . VAL A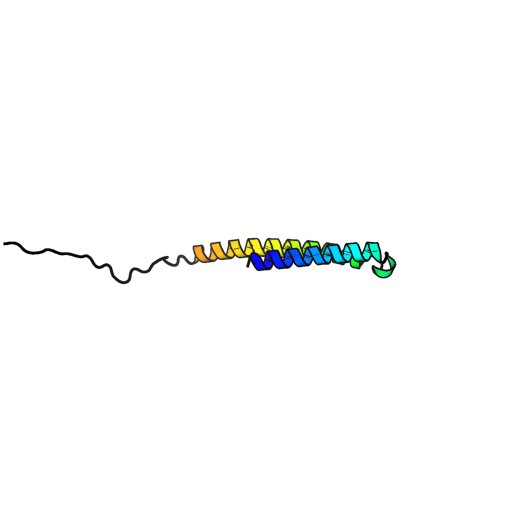 1 78 ? -34.273 9.373 35.142 1.00 82.56 78 VAL A CA 1
ATOM 613 C C . VAL A 1 78 ? -35.195 10.297 35.932 1.00 82.56 78 VAL A C 1
ATOM 615 O O . VAL A 1 78 ? -35.366 10.121 37.136 1.00 82.56 78 VAL A O 1
ATOM 618 N N . HIS A 1 79 ? -35.795 11.287 35.272 1.00 81.75 79 HIS A N 1
ATOM 619 C CA . HIS A 1 79 ? -36.850 12.091 35.888 1.00 81.75 79 HIS A CA 1
ATOM 620 C C . HIS A 1 79 ? -38.178 11.349 35.725 1.00 81.75 79 HIS A C 1
ATOM 622 O O . HIS A 1 79 ? -38.850 11.467 34.704 1.00 81.75 79 HIS A O 1
ATOM 628 N N . THR A 1 80 ? -38.547 10.553 36.730 1.00 77.81 80 THR A N 1
ATOM 629 C CA . THR A 1 80 ? -39.928 10.075 36.857 1.00 77.81 80 THR A CA 1
ATOM 630 C C . THR A 1 80 ? -40.784 11.264 37.266 1.00 77.81 80 THR A C 1
ATOM 632 O O . THR A 1 80 ? -40.685 11.755 38.390 1.00 77.81 80 THR A O 1
ATOM 635 N N . ASN A 1 81 ? -41.608 11.748 36.340 1.00 72.25 81 ASN A N 1
ATOM 636 C CA . ASN A 1 81 ? -42.587 12.781 36.628 1.00 72.25 81 ASN A CA 1
ATOM 637 C C . ASN A 1 81 ? -43.769 12.154 37.381 1.00 72.25 81 ASN A C 1
ATOM 639 O O . ASN A 1 81 ? -44.780 11.796 36.785 1.00 72.25 81 ASN A O 1
ATOM 643 N N . ASN A 1 82 ? -43.627 11.970 38.694 1.00 64.88 82 ASN A N 1
ATOM 644 C CA . ASN A 1 82 ? -44.741 11.582 39.551 1.00 64.88 82 ASN A CA 1
ATOM 645 C C . ASN A 1 82 ? -45.557 12.835 39.906 1.00 64.88 82 ASN A C 1
ATOM 647 O O . ASN A 1 82 ? -45.544 13.287 41.050 1.00 64.88 82 ASN A O 1
ATOM 651 N N . GLN A 1 83 ? -46.255 13.403 38.913 1.00 63.81 83 GLN A N 1
ATOM 652 C CA . GLN A 1 83 ? -47.364 14.327 39.161 1.00 63.81 83 GLN A CA 1
ATOM 653 C C . GLN A 1 83 ? -48.520 13.509 39.741 1.00 63.81 83 GLN A C 1
ATOM 655 O O . GLN A 1 83 ? -49.448 13.116 39.040 1.00 63.81 83 GLN A O 1
ATOM 660 N N . ARG A 1 84 ? -48.461 13.223 41.043 1.00 63.75 84 ARG A N 1
ATOM 661 C CA . ARG A 1 84 ? -49.694 13.095 41.816 1.00 63.75 84 ARG A CA 1
ATOM 662 C C . ARG A 1 84 ? -50.132 14.508 42.170 1.00 63.75 84 ARG A C 1
ATOM 664 O O . ARG A 1 84 ? -49.915 14.975 43.284 1.00 63.75 84 ARG A O 1
ATOM 671 N N . GLU A 1 85 ? -50.695 15.197 41.180 1.00 62.91 85 GLU A N 1
ATOM 672 C CA . GLU A 1 85 ? -51.569 16.328 41.452 1.00 62.91 85 GLU A CA 1
ATOM 673 C C . GLU A 1 85 ? -52.806 15.793 42.190 1.00 62.91 85 GLU A C 1
ATOM 675 O O . GLU A 1 85 ? -53.586 15.011 41.656 1.00 62.91 85 GLU A O 1
ATOM 680 N N . ILE A 1 86 ? -52.861 16.121 43.482 1.00 70.12 86 ILE A N 1
ATOM 681 C CA . ILE A 1 86 ? -53.999 16.726 44.186 1.00 70.12 86 ILE A CA 1
ATOM 682 C C . ILE A 1 86 ? -55.393 16.240 43.741 1.00 70.12 86 ILE A C 1
ATOM 684 O O . ILE A 1 86 ? -55.867 16.659 42.693 1.00 70.12 86 ILE A O 1
ATOM 688 N N . LEU A 1 87 ? -56.121 15.529 44.615 1.00 55.38 87 LEU A N 1
ATOM 689 C CA . LEU A 1 87 ? -57.443 15.989 45.078 1.00 55.38 87 LEU A CA 1
ATOM 690 C C . LEU A 1 87 ? -57.988 15.135 46.245 1.00 55.38 87 LEU A C 1
ATOM 692 O O . LEU A 1 87 ? -58.109 13.920 46.107 1.00 55.38 87 LEU A O 1
ATOM 696 N N . ILE A 1 88 ? -58.442 15.858 47.282 1.00 49.25 88 ILE A N 1
ATOM 697 C CA . ILE A 1 88 ? -59.338 15.492 48.406 1.00 49.25 88 ILE A CA 1
ATOM 698 C C . ILE A 1 88 ? -58.700 14.755 49.588 1.00 49.25 88 ILE A C 1
ATOM 700 O O . ILE A 1 88 ? -58.381 13.554 49.478 1.00 49.25 88 ILE A O 1
#

Foldseek 3Di:
DQVVLQVQLVVLQVVLVVLVVCCVVVHCVVVVNCVSNVSSVVSNVVSVVSNVVSVVVVVVVVVVVVVVPDPPDDDPDDDPPPPPDDDD

Me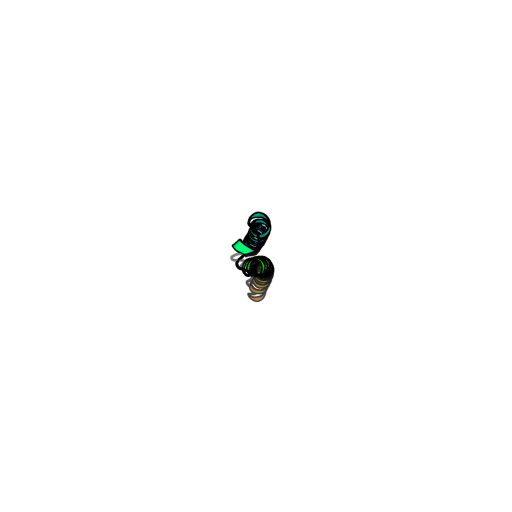an predicted aligned error: 10.93 Å

Secondary structure (DSSP, 8-state):
-HHHHHHHHHHHHHHHHHHHHHHHHH-TTTTGGGHHHHHHHHHHHHHHHHHHHHHHHHHHHHHHHHHTT--S----------------

pLDDT: mean 81.01, std 10.02, range [49.25, 94.69]

Sequence (88 aa):
IMYGGILMSFLGVCFGIFLAVARLAYGARWAADGIFTLFAVLFVFVGMQFFALGVIGEYIGRIYVEARKRPEYVIEKVHTNNQREILI

Nearest PDB structures (foldseek):
  8f2k-assembly1_G  TM=6.541E-01  e=8.262E+00  Saccharomyces cerevisiae
  6s1k-assembly1_E  TM=6.786E-01  e=9.315E+00  Escherichia coli str. K-12 substr. MG1655star
  6s1k-assembly1_K  TM=4.545E-01  e=9.315E+00  Escherichia coli str. K-12 substr. MG1655star

Radius of gyration: 28.47 Å; Cα contacts (8 Å, |Δi|>4): 66; chains: 1; bounding box: 78×25×72 Å